Protein AF-Q5BWQ8-F1 (afdb_monomer_lite)

pLDDT: mean 85.28, std 13.83, range [34.53, 97.25]

InterPro domains:
  IPR000718 Peptidase M13 [PS51885] (1-112)
  IPR024079 Metallopeptidase, catalytic domain superfamily [G3DSA:3.40.390.10] (3-107)

Foldseek 3Di:
DDPPPDPDPPDDPVRVVVVVVVLVVLLVVVLVCCCVVVVDDPVRSVVCVVVSSVVSVVVVVLVVVLVVVLVVVVCCCVPDVCVVVQDDDPPDPDGPSRVSVVVVVVPDDPPD

Secondary structure (DSSP, 8-state):
-PPTT-----S-HHHHHHHHHHHHHHHHHHHHHHHHHHT--HHHHHHTHHHHHHHHHHHHHHHHHHHHHHHHHHHHHHHSGGGGG-PPPTT----HHHHHHHHHHHHS----

Structure (mmCIF, N/CA/C/O backbone):
data_AF-Q5BWQ8-F1
#
_entry.id   AF-Q5BWQ8-F1
#
loop_
_atom_site.group_PDB
_atom_site.id
_atom_site.type_symbol
_atom_site.label_atom_id
_atom_site.label_alt_id
_atom_site.label_comp_id
_atom_site.label_asym_id
_atom_site.label_entity_id
_atom_site.label_seq_id
_atom_site.pdbx_PDB_ins_code
_atom_site.Cartn_x
_atom_site.Cartn_y
_atom_site.Cartn_z
_atom_site.occupancy
_atom_site.B_iso_or_equiv
_atom_site.auth_seq_id
_atom_site.auth_comp_id
_atom_site.auth_asym_id
_atom_site.auth_atom_id
_atom_site.pdbx_PDB_model_num
ATOM 1 N N . MET A 1 1 ? 4.425 -31.034 12.828 1.00 44.38 1 MET A N 1
ATOM 2 C CA . MET A 1 1 ? 3.426 -30.560 11.846 1.00 44.38 1 MET A CA 1
ATOM 3 C C . MET A 1 1 ? 2.328 -29.835 12.602 1.00 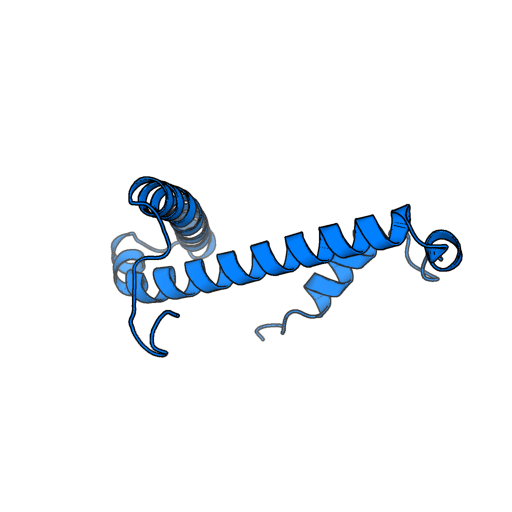44.38 1 MET A C 1
ATOM 5 O O . MET A 1 1 ? 1.772 -30.419 13.524 1.00 44.38 1 MET A O 1
ATOM 9 N N . LEU A 1 2 ? 2.082 -28.560 12.291 1.00 48.38 2 LEU A N 1
ATOM 10 C CA . LEU A 1 2 ? 0.896 -27.850 12.782 1.00 48.38 2 LEU A CA 1
ATOM 11 C C . LEU A 1 2 ? -0.337 -28.465 12.102 1.00 48.38 2 LEU A C 1
ATOM 13 O O . LEU A 1 2 ? -0.266 -28.786 10.918 1.00 48.38 2 LEU A O 1
ATOM 17 N N . LYS A 1 3 ? -1.428 -28.673 12.847 1.00 56.25 3 LYS A N 1
ATOM 18 C CA . LYS A 1 3 ? -2.706 -29.097 12.261 1.00 56.25 3 LYS A CA 1
ATOM 19 C C . LYS A 1 3 ? -3.278 -27.929 11.457 1.00 56.25 3 LYS A C 1
ATOM 21 O O . LYS A 1 3 ? -3.302 -26.802 11.951 1.00 56.25 3 LYS A O 1
ATOM 26 N N . GLU A 1 4 ? -3.706 -28.192 10.228 1.00 54.44 4 GLU A N 1
ATOM 27 C CA . GLU A 1 4 ? -4.380 -27.201 9.389 1.00 54.44 4 GLU A CA 1
ATOM 28 C C . GLU A 1 4 ? -5.619 -26.651 10.121 1.00 54.44 4 GLU A C 1
ATOM 30 O O . GLU A 1 4 ? -6.427 -27.419 10.641 1.00 54.44 4 GLU A O 1
ATOM 35 N N . GLY A 1 5 ? -5.743 -25.320 10.200 1.00 65.44 5 GLY A N 1
ATOM 36 C CA . GLY A 1 5 ? -6.929 -24.636 10.736 1.00 65.44 5 GLY A CA 1
ATOM 37 C C . GLY A 1 5 ? -6.819 -24.036 12.146 1.00 65.44 5 GLY A C 1
ATOM 38 O O . GLY A 1 5 ? -7.721 -23.303 12.545 1.00 65.44 5 GLY A O 1
ATOM 39 N N . GLU A 1 6 ? -5.737 -24.262 12.900 1.00 69.31 6 GLU A N 1
ATOM 40 C CA . GLU A 1 6 ? -5.539 -23.561 14.180 1.00 69.31 6 GLU A CA 1
ATOM 41 C C . GLU A 1 6 ? -5.021 -22.130 13.964 1.00 69.31 6 GLU A C 1
ATOM 43 O O . GLU A 1 6 ? -3.903 -21.918 13.487 1.00 69.31 6 GLU A O 1
ATOM 48 N N . VAL A 1 7 ? -5.810 -21.131 14.378 1.00 70.44 7 VAL A N 1
ATOM 49 C CA . VAL A 1 7 ? -5.371 -19.729 14.434 1.00 70.44 7 VAL A CA 1
ATOM 50 C C . VAL A 1 7 ? -4.396 -19.570 15.600 1.00 70.44 7 VAL A C 1
ATOM 52 O O . VAL A 1 7 ? -4.782 -19.242 16.722 1.00 70.44 7 VAL A O 1
ATOM 55 N N . LYS A 1 8 ? -3.110 -19.819 15.346 1.00 76.50 8 LYS A N 1
ATOM 56 C CA . LYS A 1 8 ? -2.038 -19.434 16.267 1.00 76.50 8 LYS A CA 1
ATOM 57 C C . LYS A 1 8 ? -1.557 -18.019 15.957 1.00 76.50 8 LYS A C 1
ATOM 59 O O . LYS A 1 8 ? -1.385 -17.686 14.783 1.00 76.50 8 LYS A O 1
ATOM 64 N N . PRO A 1 9 ? -1.298 -17.187 16.981 1.00 75.44 9 PRO A N 1
ATOM 65 C CA . PRO A 1 9 ? -0.651 -15.904 16.769 1.00 75.44 9 PRO A CA 1
ATOM 66 C C . PRO A 1 9 ? 0.746 -16.147 16.189 1.00 75.44 9 PRO A C 1
ATOM 68 O O . PRO A 1 9 ? 1.637 -16.653 16.865 1.00 75.44 9 PRO A O 1
ATOM 71 N N . LEU A 1 10 ? 0.915 -15.810 14.909 1.00 85.69 10 LEU A N 1
ATOM 72 C CA . LEU A 1 10 ? 2.199 -15.883 14.206 1.00 85.69 10 LEU A CA 1
ATOM 73 C C . LEU A 1 10 ? 3.125 -14.719 14.582 1.00 85.69 10 LEU A C 1
ATOM 75 O O . LEU A 1 10 ? 4.322 -14.763 14.313 1.00 85.69 10 LEU A O 1
ATOM 79 N N . TRP A 1 11 ? 2.568 -13.657 15.165 1.00 88.50 11 TRP A N 1
ATOM 80 C CA . TRP A 1 11 ? 3.280 -12.427 15.488 1.00 88.50 11 TRP A CA 1
ATOM 81 C C . TRP A 1 11 ? 3.498 -12.294 16.988 1.00 88.50 11 TRP A C 1
ATOM 83 O O . TRP A 1 11 ? 2.629 -12.627 17.794 1.00 88.50 11 TRP A O 1
ATOM 93 N N . THR A 1 12 ? 4.652 -11.738 17.351 1.00 92.94 12 THR A N 1
ATOM 94 C CA . THR A 1 12 ? 4.932 -11.359 18.737 1.00 92.94 12 THR A CA 1
ATOM 95 C C . THR A 1 12 ? 4.054 -10.177 19.160 1.00 92.94 12 THR A C 1
ATOM 97 O O . THR A 1 12 ? 3.599 -9.390 18.323 1.00 92.94 12 THR A O 1
ATOM 100 N N . SER A 1 13 ? 3.856 -10.003 20.469 1.00 93.06 13 SER A N 1
ATOM 101 C CA . SER A 1 13 ? 3.137 -8.845 21.020 1.00 93.06 13 SER A CA 1
ATOM 102 C C . SER A 1 13 ? 3.749 -7.515 20.579 1.00 93.06 13 SER A C 1
ATOM 104 O O . SER A 1 13 ? 3.019 -6.564 20.305 1.00 93.06 13 SER A O 1
ATOM 106 N N . GLU A 1 14 ? 5.078 -7.459 20.456 1.00 94.94 14 GLU A N 1
ATOM 107 C CA . GLU A 1 14 ? 5.783 -6.268 19.985 1.00 94.94 14 GLU A CA 1
ATOM 108 C C . GLU A 1 14 ? 5.496 -5.997 18.506 1.00 94.94 14 GLU A C 1
ATOM 110 O O . GLU A 1 14 ? 5.146 -4.877 18.145 1.00 94.94 14 GLU A O 1
ATOM 115 N N . THR A 1 15 ? 5.530 -7.024 17.651 1.00 94.69 15 THR A N 1
ATOM 116 C CA . THR A 1 15 ? 5.165 -6.891 16.230 1.00 94.69 15 THR A CA 1
ATOM 117 C C . THR A 1 15 ? 3.729 -6.387 16.068 1.00 94.69 15 THR A C 1
ATOM 119 O O . THR A 1 15 ? 3.473 -5.484 15.273 1.00 94.69 15 THR A O 1
ATOM 122 N N . ILE A 1 16 ? 2.787 -6.914 16.858 1.00 93.75 16 ILE A N 1
ATOM 123 C CA . ILE A 1 16 ? 1.390 -6.457 16.854 1.00 93.75 16 ILE A CA 1
ATOM 124 C C . ILE A 1 16 ? 1.294 -4.991 17.291 1.00 93.75 16 ILE A C 1
ATOM 126 O O . ILE A 1 16 ? 0.541 -4.219 16.693 1.00 93.75 16 ILE A O 1
ATOM 130 N N . ARG A 1 17 ? 2.041 -4.592 18.327 1.00 96.31 17 ARG A N 1
ATOM 131 C CA . ARG A 1 17 ? 2.070 -3.209 18.816 1.00 96.31 17 ARG A CA 1
ATOM 132 C C . ARG A 1 17 ? 2.589 -2.256 17.741 1.00 96.31 17 ARG A C 1
ATOM 134 O O . ARG A 1 17 ? 1.935 -1.255 17.463 1.00 96.31 17 ARG A O 1
ATOM 141 N N . GLN A 1 18 ? 3.706 -2.595 17.105 1.00 96.62 18 GLN A N 1
ATOM 142 C CA . GLN A 1 18 ? 4.298 -1.802 16.025 1.00 96.62 18 GLN A CA 1
ATOM 143 C C . GLN A 1 18 ? 3.346 -1.680 14.833 1.00 96.62 18 GLN A C 1
ATOM 145 O O . GLN A 1 18 ? 3.103 -0.576 14.351 1.00 96.62 18 GLN A O 1
ATOM 150 N N . TYR A 1 19 ? 2.721 -2.786 14.417 1.00 93.88 19 TYR A N 1
ATOM 151 C CA . TYR A 1 19 ? 1.723 -2.766 13.349 1.00 93.88 19 TYR A CA 1
ATOM 152 C C . TYR A 1 19 ? 0.559 -1.815 13.660 1.00 93.88 19 TYR A C 1
ATOM 154 O O . TYR A 1 19 ? 0.141 -1.051 12.793 1.00 93.88 19 TYR A O 1
ATOM 162 N N . LYS A 1 20 ? 0.054 -1.812 14.903 1.00 95.50 20 LYS A N 1
ATOM 163 C CA . LYS A 1 20 ? -1.013 -0.889 15.323 1.00 95.50 20 LYS A CA 1
ATOM 164 C C . LYS A 1 20 ? -0.582 0.575 15.233 1.00 95.50 20 LYS A C 1
ATOM 166 O O . LYS A 1 20 ? -1.358 1.375 14.729 1.00 95.50 20 LYS A O 1
ATOM 171 N N . VAL A 1 21 ? 0.636 0.905 15.667 1.00 97.00 21 VAL A N 1
ATOM 172 C CA . VAL A 1 21 ? 1.175 2.276 15.594 1.00 97.00 21 VAL A CA 1
ATOM 173 C C . VAL A 1 21 ? 1.266 2.754 14.143 1.00 97.00 21 VAL A C 1
ATOM 175 O O . VAL A 1 21 ? 0.776 3.831 13.819 1.00 97.00 21 VAL A O 1
ATOM 178 N N . GLN A 1 22 ? 1.831 1.937 13.251 1.00 95.75 22 GLN A N 1
ATOM 179 C CA . GLN A 1 22 ? 1.982 2.316 11.840 1.00 95.75 22 GLN A CA 1
ATOM 180 C C . GLN A 1 22 ? 0.632 2.426 11.126 1.00 95.75 22 GLN A C 1
ATOM 182 O O . GLN A 1 22 ? 0.392 3.358 10.362 1.00 95.75 22 GLN A O 1
ATOM 187 N N . LYS A 1 23 ? -0.289 1.503 11.418 1.00 96.25 23 LYS A N 1
ATOM 188 C CA . LYS A 1 23 ? -1.652 1.552 10.887 1.00 96.25 23 LYS A CA 1
ATOM 189 C C . LYS A 1 23 ? -2.395 2.816 11.324 1.00 96.25 23 LYS A C 1
ATOM 191 O O . LYS A 1 23 ? -3.149 3.372 10.528 1.00 96.25 23 LYS A O 1
ATOM 196 N N . GLU A 1 24 ? -2.198 3.251 12.565 1.00 96.06 24 GLU A N 1
ATOM 197 C CA . GLU A 1 24 ? -2.841 4.453 13.093 1.00 96.06 24 GLU A CA 1
ATOM 198 C C . GLU A 1 24 ? -2.360 5.714 12.374 1.00 96.06 24 GLU A C 1
ATOM 200 O O . GLU A 1 24 ? -3.184 6.532 11.981 1.00 96.06 24 GLU A O 1
ATOM 205 N N . CYS A 1 25 ? -1.063 5.813 12.073 1.00 96.00 25 CYS A N 1
ATOM 206 C CA . CYS A 1 25 ? -0.518 6.918 11.281 1.00 96.00 25 CYS A CA 1
ATOM 207 C C . CYS A 1 25 ? -1.214 7.052 9.911 1.00 96.00 25 CYS A C 1
ATOM 209 O O . CYS A 1 25 ? -1.623 8.145 9.518 1.00 96.00 25 CYS A O 1
ATOM 211 N N . VAL A 1 26 ? -1.434 5.932 9.210 1.00 96.31 26 VAL A N 1
ATOM 212 C CA . VAL A 1 26 ? -2.166 5.930 7.930 1.00 96.31 26 VAL A CA 1
ATOM 213 C C . VAL A 1 26 ? -3.626 6.355 8.126 1.00 96.31 26 VAL A C 1
ATOM 215 O O . VAL A 1 26 ? -4.161 7.123 7.325 1.00 96.31 26 VAL A O 1
ATOM 218 N N . ARG A 1 27 ? -4.283 5.890 9.198 1.00 95.56 27 ARG A N 1
ATOM 219 C CA . ARG A 1 27 ? -5.661 6.288 9.529 1.00 95.56 27 ARG A CA 1
ATOM 220 C C . ARG A 1 27 ? -5.767 7.794 9.750 1.00 95.56 27 ARG A C 1
ATOM 222 O O . ARG A 1 27 ? -6.641 8.422 9.158 1.00 95.56 27 ARG A O 1
ATOM 229 N N . GLU A 1 28 ? -4.873 8.366 10.551 1.00 94.50 28 GLU A N 1
ATOM 230 C CA . GLU A 1 28 ? -4.836 9.801 10.847 1.00 94.50 28 GLU A CA 1
ATOM 231 C C . GLU A 1 28 ? -4.588 10.638 9.590 1.00 94.50 28 GLU A C 1
ATOM 233 O O . GLU A 1 28 ? -5.247 11.659 9.389 1.00 94.50 28 GLU A O 1
ATOM 238 N N . GLN A 1 29 ? -3.694 10.190 8.703 1.00 94.44 29 GLN A N 1
ATOM 239 C CA . GLN A 1 29 ? -3.443 10.870 7.433 1.00 94.44 29 GLN A CA 1
ATOM 240 C C . GLN A 1 29 ? -4.714 10.945 6.572 1.00 94.44 29 GLN A C 1
ATOM 242 O O . GLN A 1 29 ? -5.070 12.025 6.097 1.00 94.44 29 GLN A O 1
ATOM 247 N N . ILE A 1 30 ? -5.424 9.824 6.404 1.00 93.19 30 ILE A N 1
ATOM 248 C CA 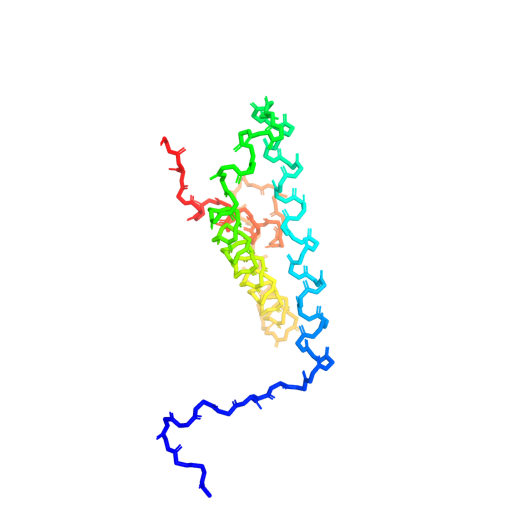. ILE A 1 30 ? -6.669 9.772 5.621 1.00 93.19 30 ILE A CA 1
ATOM 249 C C . ILE A 1 30 ? -7.766 10.590 6.312 1.00 93.19 30 ILE A C 1
ATOM 251 O O . ILE A 1 30 ? -8.505 11.309 5.638 1.00 93.19 30 ILE A O 1
ATOM 255 N N . TYR A 1 31 ? -7.862 10.518 7.644 1.00 92.88 31 TYR A N 1
ATOM 256 C CA . TYR A 1 31 ? -8.845 11.263 8.433 1.00 92.88 31 TYR A CA 1
ATOM 257 C C . TYR A 1 31 ? -8.675 12.766 8.215 1.00 92.88 31 TYR A C 1
ATOM 259 O O . TYR A 1 31 ? -9.620 13.452 7.828 1.00 92.88 31 TYR A O 1
ATOM 267 N N . ASN A 1 32 ? -7.453 13.270 8.399 1.00 92.94 32 ASN A N 1
ATOM 268 C CA . ASN A 1 32 ? -7.143 14.690 8.274 1.00 92.94 32 ASN A CA 1
ATOM 269 C C . ASN A 1 32 ? -7.322 15.185 6.837 1.00 92.94 32 ASN A C 1
ATOM 271 O O . ASN A 1 32 ? -7.902 16.250 6.629 1.00 92.94 32 ASN A O 1
ATOM 275 N N . ALA A 1 33 ? -6.885 14.399 5.847 1.00 92.12 33 ALA A N 1
ATOM 276 C CA . ALA A 1 33 ? -7.074 14.732 4.440 1.00 92.12 33 ALA A CA 1
ATOM 277 C C . ALA A 1 33 ? -8.563 14.800 4.068 1.00 92.12 33 ALA A C 1
ATOM 279 O O . ALA A 1 33 ? -8.985 15.761 3.433 1.00 92.12 33 ALA A O 1
ATOM 280 N N . SER A 1 34 ? -9.370 13.833 4.515 1.00 91.12 34 SER A N 1
ATOM 281 C CA . SER A 1 34 ? -10.814 13.799 4.245 1.00 91.12 34 SER A CA 1
ATOM 282 C C . SER A 1 34 ? -11.537 14.956 4.927 1.00 91.12 34 SER A C 1
ATOM 284 O O . SER A 1 34 ? -12.328 15.654 4.293 1.00 91.12 34 SER A O 1
ATOM 286 N N . LYS A 1 35 ? -11.213 15.212 6.200 1.00 92.38 35 LYS A N 1
ATOM 287 C CA . LYS A 1 35 ? -11.761 16.336 6.963 1.00 92.38 35 LYS A CA 1
ATOM 288 C C . LYS A 1 35 ? -11.479 17.665 6.266 1.00 92.38 35 LYS A C 1
ATOM 290 O O . LYS A 1 35 ? -12.389 18.472 6.118 1.00 92.38 35 LYS A O 1
ATOM 295 N N . PHE A 1 36 ? -10.240 17.874 5.821 1.00 93.50 36 PHE A N 1
ATOM 296 C CA . PHE A 1 36 ? -9.831 19.092 5.127 1.00 93.50 36 PHE A CA 1
ATOM 297 C C . PHE A 1 36 ? -10.475 19.218 3.741 1.00 93.50 36 PHE A C 1
ATOM 299 O O . PHE A 1 36 ? -11.056 20.253 3.431 1.00 93.50 36 PHE A O 1
ATOM 306 N N . TYR A 1 37 ? -10.408 18.166 2.921 1.00 92.19 37 TYR A N 1
ATOM 307 C CA . TYR A 1 37 ? -10.868 18.196 1.533 1.00 92.19 37 TYR A CA 1
ATOM 308 C C . TYR A 1 37 ? -12.388 18.367 1.416 1.00 92.19 37 TYR A C 1
ATOM 310 O O . TYR A 1 37 ? -12.859 19.124 0.572 1.00 92.19 37 TYR A O 1
ATOM 318 N N . PHE A 1 38 ? -13.155 17.702 2.284 1.00 91.44 38 PHE A N 1
ATOM 319 C CA . PHE A 1 38 ? -14.618 17.766 2.272 1.00 91.44 38 PHE A CA 1
ATOM 320 C C . PHE A 1 38 ? -15.208 18.744 3.298 1.00 91.44 38 PHE A C 1
ATOM 322 O O . PHE A 1 38 ? -16.427 18.897 3.363 1.00 91.44 38 PHE A O 1
ATOM 329 N N . ASN A 1 39 ? -14.367 19.408 4.098 1.00 93.44 39 ASN A N 1
ATOM 330 C CA . ASN A 1 39 ? -14.776 20.299 5.187 1.00 93.44 39 ASN A CA 1
ATOM 331 C C . ASN A 1 39 ? -15.760 19.638 6.177 1.00 93.44 39 ASN A C 1
ATOM 333 O O . ASN A 1 39 ? -16.773 20.219 6.574 1.00 93.44 39 ASN A O 1
ATOM 337 N N . PHE A 1 40 ? -15.488 18.387 6.555 1.00 92.81 40 PHE A N 1
ATOM 338 C CA . PHE A 1 40 ? -16.339 17.642 7.481 1.00 92.81 40 PHE A CA 1
ATOM 339 C C . PHE A 1 40 ? -16.132 18.081 8.936 1.00 92.81 40 PHE A C 1
ATOM 341 O O . PHE A 1 40 ? -15.025 18.396 9.373 1.00 92.81 40 PHE A O 1
ATOM 348 N N . SER A 1 41 ? -17.213 18.074 9.721 1.00 91.69 41 SER A N 1
ATOM 349 C CA . SER A 1 41 ? -17.133 18.277 11.170 1.00 91.69 41 SER A CA 1
ATOM 350 C C . SER A 1 41 ? -16.597 17.023 11.868 1.00 91.69 41 SER A C 1
ATOM 352 O O . SER A 1 41 ? -16.739 15.914 11.353 1.00 91.69 41 SER A O 1
ATOM 354 N N . ASP A 1 42 ? -16.042 17.167 13.076 1.00 88.19 42 ASP A N 1
ATOM 355 C CA . ASP A 1 42 ? -15.591 16.005 13.863 1.00 88.19 42 ASP A CA 1
ATOM 356 C C . ASP A 1 42 ? -16.739 15.041 14.192 1.00 88.19 42 ASP A C 1
ATOM 358 O O . ASP A 1 42 ? -16.560 13.824 14.186 1.00 88.19 42 ASP A O 1
ATOM 362 N N . SER A 1 43 ? -17.949 15.574 14.392 1.00 90.75 43 SER A N 1
ATOM 363 C CA . SER A 1 43 ? -19.147 14.754 14.574 1.00 90.75 43 SER A CA 1
ATOM 364 C C . SER A 1 43 ? -19.424 13.890 13.346 1.00 90.75 43 SER A C 1
ATOM 366 O O . SER A 1 43 ? -19.644 12.694 13.503 1.00 90.75 43 SER A O 1
ATOM 368 N N . LEU A 1 44 ? -19.398 14.462 12.138 1.00 90.00 44 LEU A N 1
ATOM 369 C CA . LEU A 1 44 ? -19.629 13.702 10.910 1.00 90.00 44 LEU A CA 1
ATOM 370 C C . LEU A 1 44 ? -18.520 12.670 10.687 1.00 90.00 44 LEU A C 1
ATOM 372 O O . LEU A 1 44 ? -18.814 11.504 10.436 1.00 90.00 44 LEU A O 1
ATOM 376 N N . MET A 1 45 ? -17.261 13.065 10.879 1.00 89.81 45 MET A N 1
ATOM 377 C CA . MET A 1 45 ? -16.123 12.153 10.763 1.00 89.81 45 MET A CA 1
ATOM 378 C C . MET A 1 45 ? -16.251 10.940 11.696 1.00 89.81 45 MET A C 1
ATOM 380 O O . MET A 1 45 ? -16.006 9.815 11.268 1.00 89.81 45 MET A O 1
ATOM 384 N N . SER A 1 46 ? -16.705 11.135 12.940 1.00 88.12 46 SER A N 1
ATOM 385 C CA . SER A 1 46 ? -16.898 10.030 13.893 1.00 88.12 46 SER A CA 1
ATOM 386 C C . SER A 1 46 ? -17.933 8.994 13.434 1.00 88.12 46 SER A C 1
ATOM 388 O O . SER A 1 46 ? -17.787 7.808 13.728 1.00 88.12 46 SER A O 1
ATOM 390 N N . THR A 1 47 ? -18.947 9.405 12.658 1.00 92.38 47 THR A N 1
ATOM 391 C CA . THR A 1 47 ? -19.951 8.472 12.110 1.00 92.38 47 THR A CA 1
ATOM 392 C C . THR A 1 47 ? -19.383 7.575 11.010 1.00 92.38 47 THR A C 1
ATOM 394 O O . THR A 1 47 ? -19.933 6.511 10.739 1.00 92.38 47 THR A O 1
ATOM 397 N N . MET A 1 48 ? -18.255 7.969 10.416 1.00 89.75 48 MET A N 1
ATOM 398 C CA . MET A 1 48 ? -17.586 7.258 9.328 1.00 89.75 48 MET A CA 1
ATOM 399 C C . MET A 1 48 ? -16.442 6.358 9.821 1.00 89.75 48 MET A C 1
ATOM 401 O O . MET A 1 48 ? -15.699 5.821 9.005 1.00 89.75 48 MET A O 1
ATOM 405 N N . GLU A 1 49 ? -16.270 6.163 11.133 1.00 89.12 49 GLU A N 1
ATOM 406 C CA . GLU A 1 49 ? -15.099 5.477 11.707 1.00 89.12 49 GLU A CA 1
ATOM 407 C C . GLU A 1 49 ? -14.885 4.053 11.155 1.00 89.12 49 GLU A C 1
ATOM 409 O O . GLU A 1 49 ? -13.754 3.627 10.911 1.00 89.12 49 GLU A O 1
ATOM 414 N N . ASP A 1 50 ? -15.954 3.294 10.908 1.00 92.81 50 ASP A N 1
ATOM 415 C CA . ASP A 1 50 ? -15.820 1.948 10.341 1.00 92.81 50 ASP A CA 1
ATOM 416 C C . ASP A 1 50 ? -15.429 1.959 8.862 1.00 92.81 50 ASP A C 1
ATOM 418 O O . ASP A 1 50 ? -14.667 1.091 8.419 1.00 92.81 50 ASP A O 1
ATOM 422 N N . ASP A 1 51 ? -15.881 2.960 8.109 1.00 92.00 51 ASP A N 1
ATOM 423 C CA . ASP A 1 51 ? -15.440 3.162 6.732 1.00 92.00 51 ASP A CA 1
ATOM 424 C C . ASP A 1 51 ? -14.000 3.666 6.697 1.00 92.00 51 ASP A C 1
ATOM 426 O O . ASP A 1 51 ? -13.203 3.141 5.923 1.00 92.00 51 ASP A O 1
ATOM 430 N N . MET A 1 52 ? -13.603 4.534 7.630 1.00 91.69 52 MET A N 1
ATOM 431 C CA . MET A 1 52 ? -12.207 4.921 7.828 1.00 91.69 52 MET A CA 1
ATOM 432 C C . MET A 1 52 ? -11.317 3.700 8.063 1.00 91.69 52 MET A C 1
ATOM 434 O O . MET A 1 52 ? -10.305 3.544 7.385 1.00 91.69 52 MET A O 1
ATOM 438 N N . LYS A 1 53 ? -11.717 2.750 8.921 1.00 92.88 53 LYS A N 1
ATOM 439 C CA . LYS A 1 53 ? -10.964 1.495 9.115 1.00 92.88 53 LYS A CA 1
ATOM 440 C C . LYS A 1 53 ? -10.854 0.658 7.839 1.00 92.88 53 LYS A C 1
ATOM 442 O O . LYS A 1 53 ? -9.839 -0.023 7.661 1.00 92.88 53 LYS A O 1
ATOM 447 N N . LYS A 1 54 ? -11.891 0.625 6.993 1.00 94.50 54 LYS A N 1
ATOM 448 C CA . LYS A 1 54 ? -11.856 -0.092 5.704 1.00 94.50 54 LYS A CA 1
ATOM 449 C C . LYS A 1 54 ? -10.914 0.607 4.729 1.00 94.50 54 LYS A C 1
ATOM 451 O O . LYS A 1 54 ? -10.051 -0.067 4.171 1.00 94.50 54 LYS A O 1
ATOM 456 N N . ILE A 1 55 ? -11.034 1.926 4.593 1.00 93.50 55 ILE A N 1
ATOM 457 C CA . ILE A 1 55 ? -10.201 2.749 3.713 1.00 93.50 55 ILE A CA 1
ATOM 458 C C . ILE A 1 55 ? -8.738 2.641 4.143 1.00 93.50 55 ILE A C 1
ATOM 460 O O . ILE A 1 55 ? -7.906 2.313 3.313 1.00 93.50 55 ILE A O 1
ATOM 464 N N . THR A 1 56 ? -8.414 2.745 5.437 1.00 95.81 56 THR A N 1
ATOM 465 C CA . THR A 1 56 ? -7.042 2.544 5.937 1.00 95.81 56 THR A CA 1
ATOM 466 C C . THR A 1 56 ? -6.457 1.200 5.510 1.00 95.81 56 THR A C 1
ATOM 468 O O . THR A 1 56 ? -5.306 1.140 5.087 1.00 95.81 56 THR A O 1
ATOM 471 N N . ARG A 1 57 ? -7.224 0.102 5.590 1.00 95.00 57 ARG A N 1
ATOM 472 C CA . ARG A 1 57 ? -6.740 -1.207 5.117 1.00 95.00 57 ARG A CA 1
ATOM 473 C C . ARG A 1 57 ? -6.533 -1.227 3.604 1.00 95.00 57 ARG A C 1
ATOM 475 O O . ARG A 1 57 ? -5.531 -1.775 3.158 1.00 95.00 57 ARG A O 1
ATOM 482 N N . ALA A 1 58 ? -7.457 -0.648 2.839 1.00 93.94 58 ALA A N 1
ATOM 483 C CA . ALA A 1 58 ? -7.335 -0.557 1.388 1.00 93.94 58 ALA A CA 1
ATOM 484 C C . ALA A 1 58 ? -6.093 0.252 0.988 1.00 93.94 58 ALA A C 1
ATOM 486 O O . ALA A 1 58 ? -5.280 -0.245 0.218 1.00 93.94 58 ALA A O 1
ATOM 487 N N . THR A 1 59 ? -5.877 1.415 1.605 1.00 94.56 59 THR A N 1
ATOM 488 C CA . THR A 1 59 ? -4.700 2.263 1.389 1.00 94.56 59 THR A CA 1
ATOM 489 C C . THR A 1 59 ? -3.401 1.555 1.764 1.00 94.56 59 THR A C 1
ATOM 491 O O . THR A 1 59 ? -2.434 1.645 1.018 1.00 94.56 59 THR A O 1
ATOM 494 N N . ILE A 1 60 ? -3.358 0.809 2.878 1.00 95.88 60 ILE A N 1
ATOM 495 C CA . ILE A 1 60 ? -2.173 0.006 3.232 1.00 95.88 60 ILE A CA 1
ATOM 496 C C . ILE A 1 60 ? -1.894 -1.038 2.150 1.00 95.88 60 ILE A C 1
ATOM 498 O O . ILE A 1 60 ? -0.751 -1.165 1.716 1.00 95.88 60 ILE A O 1
ATOM 502 N N . ASN A 1 61 ? -2.913 -1.777 1.707 1.00 94.19 61 ASN A N 1
ATOM 503 C CA . ASN A 1 61 ? -2.742 -2.804 0.679 1.00 94.19 61 ASN A CA 1
ATOM 504 C C . ASN A 1 61 ? -2.269 -2.200 -0.647 1.00 94.19 61 ASN A C 1
ATOM 506 O O . ASN A 1 61 ? -1.374 -2.747 -1.284 1.00 94.19 61 ASN A O 1
ATOM 510 N N . GLU A 1 62 ? -2.849 -1.070 -1.036 1.00 93.19 62 GLU A N 1
ATOM 511 C CA . GLU A 1 62 ? -2.521 -0.358 -2.263 1.00 93.19 62 GLU A CA 1
ATOM 512 C C . GLU A 1 62 ? -1.096 0.208 -2.231 1.00 93.19 62 GLU A C 1
ATOM 514 O O . GLU A 1 62 ? -0.300 -0.092 -3.121 1.00 93.19 62 GLU A O 1
ATOM 519 N N . ALA A 1 63 ? -0.734 0.939 -1.172 1.00 93.38 63 ALA A N 1
ATOM 520 C CA . ALA A 1 63 ? 0.609 1.485 -0.997 1.00 93.38 63 ALA A CA 1
ATOM 521 C C . ALA A 1 63 ? 1.671 0.377 -0.937 1.00 93.38 63 ALA A C 1
ATOM 523 O O . ALA A 1 63 ? 2.707 0.478 -1.594 1.00 93.38 63 ALA A O 1
ATOM 524 N N . SER A 1 64 ? 1.397 -0.706 -0.200 1.00 94.94 64 SER A N 1
ATOM 525 C CA . SER A 1 64 ? 2.316 -1.849 -0.107 1.00 94.94 64 SER A CA 1
ATOM 526 C C . SER A 1 64 ? 2.465 -2.553 -1.456 1.00 94.94 64 SER A C 1
ATOM 528 O O . SER A 1 64 ? 3.574 -2.893 -1.855 1.00 94.94 64 SER A O 1
ATOM 530 N N . GLY A 1 65 ? 1.360 -2.762 -2.177 1.00 95.50 65 GLY A N 1
ATOM 531 C CA . GLY A 1 65 ? 1.375 -3.385 -3.499 1.00 95.50 65 GLY A CA 1
ATOM 532 C C . GLY A 1 65 ? 2.157 -2.559 -4.518 1.00 95.50 65 GLY A C 1
ATOM 533 O O . GLY A 1 65 ? 2.966 -3.113 -5.262 1.00 95.50 65 GLY A O 1
ATOM 534 N N . LEU A 1 66 ? 1.969 -1.236 -4.511 1.00 95.44 66 LEU A N 1
ATOM 535 C CA . LEU A 1 66 ? 2.714 -0.320 -5.370 1.00 95.44 66 LEU A CA 1
ATOM 536 C C . LEU A 1 66 ? 4.213 -0.330 -5.051 1.00 95.44 66 LEU A C 1
ATOM 538 O O . LEU A 1 66 ? 5.024 -0.370 -5.975 1.00 95.44 66 LEU A O 1
ATOM 542 N N . ASP A 1 67 ? 4.588 -0.315 -3.769 1.00 96.25 67 ASP A N 1
ATOM 543 C CA . ASP A 1 67 ? 5.996 -0.331 -3.366 1.00 96.25 67 ASP A CA 1
ATOM 544 C C . ASP A 1 67 ? 6.686 -1.652 -3.731 1.00 96.25 67 ASP A C 1
ATOM 546 O O . ASP A 1 67 ? 7.767 -1.638 -4.316 1.00 96.25 67 ASP A O 1
ATOM 550 N N . ILE A 1 68 ? 6.023 -2.793 -3.508 1.00 97.25 68 ILE A N 1
ATOM 551 C CA . ILE A 1 68 ? 6.526 -4.108 -3.936 1.00 97.25 68 ILE A CA 1
ATOM 552 C C . ILE A 1 68 ? 6.714 -4.147 -5.458 1.00 97.25 68 ILE A C 1
ATOM 554 O O . ILE A 1 68 ? 7.759 -4.583 -5.942 1.00 97.25 68 ILE A O 1
ATOM 558 N N . ALA A 1 69 ? 5.726 -3.676 -6.226 1.00 96.00 69 ALA A N 1
ATOM 559 C CA . ALA A 1 69 ? 5.808 -3.642 -7.685 1.00 96.00 69 ALA A CA 1
ATOM 560 C C . ALA A 1 69 ? 6.931 -2.715 -8.178 1.00 96.00 69 ALA A C 1
ATOM 562 O O . ALA A 1 69 ? 7.639 -3.052 -9.128 1.00 96.00 69 ALA A O 1
ATOM 563 N N . ARG A 1 70 ? 7.130 -1.573 -7.511 1.00 95.31 70 ARG A N 1
ATOM 564 C CA . ARG A 1 70 ? 8.223 -0.636 -7.789 1.00 95.31 70 ARG A CA 1
ATOM 565 C C . ARG A 1 70 ? 9.577 -1.291 -7.542 1.00 95.31 70 ARG A C 1
ATOM 567 O O . ARG A 1 70 ? 10.433 -1.225 -8.418 1.00 95.31 70 ARG A O 1
ATOM 574 N N . SER A 1 71 ? 9.764 -1.935 -6.390 1.00 94.69 71 SER A N 1
ATOM 575 C CA . SER A 1 71 ? 10.999 -2.659 -6.071 1.00 94.69 71 SER A CA 1
ATOM 576 C C . SER A 1 71 ? 11.290 -3.755 -7.095 1.00 94.69 71 SER A C 1
ATOM 578 O O . SER A 1 71 ? 12.396 -3.812 -7.622 1.00 94.69 71 SER A O 1
ATOM 580 N N . ALA A 1 72 ? 10.287 -4.555 -7.468 1.00 92.50 72 ALA A N 1
ATOM 581 C CA . ALA A 1 72 ? 10.447 -5.587 -8.493 1.00 92.50 72 ALA A CA 1
ATOM 582 C C . ALA A 1 72 ? 10.821 -5.003 -9.870 1.00 92.50 72 ALA A C 1
ATOM 584 O O . ALA A 1 72 ? 11.630 -5.581 -10.598 1.00 92.50 72 ALA A O 1
ATOM 585 N N . TYR A 1 73 ? 10.255 -3.849 -10.233 1.00 90.31 73 TYR A N 1
ATOM 586 C CA . TYR A 1 73 ? 10.601 -3.143 -11.465 1.00 90.31 73 TYR A CA 1
ATOM 587 C C . TYR A 1 73 ? 12.039 -2.608 -11.447 1.00 90.31 73 TYR A C 1
ATOM 589 O O . TYR A 1 73 ? 12.756 -2.742 -12.438 1.00 90.31 73 TYR A O 1
ATOM 597 N N . GLU A 1 74 ? 12.485 -2.042 -10.324 1.00 88.75 74 GLU A N 1
ATOM 598 C CA . GLU A 1 74 ? 13.869 -1.585 -10.158 1.00 88.75 74 GLU A CA 1
ATOM 599 C C . GLU A 1 74 ? 14.864 -2.746 -10.231 1.00 88.75 74 GLU A C 1
ATOM 601 O O . GLU A 1 74 ? 15.860 -2.649 -10.949 1.00 88.75 74 GLU A O 1
ATOM 606 N N . ASP A 1 75 ? 14.564 -3.869 -9.579 1.00 88.81 75 ASP A N 1
ATOM 607 C CA . ASP A 1 75 ? 15.384 -5.078 -9.658 1.00 88.81 75 ASP A CA 1
ATOM 608 C C . ASP A 1 75 ? 15.466 -5.616 -11.090 1.00 88.81 75 ASP A C 1
ATOM 610 O O . ASP A 1 75 ? 16.535 -6.039 -11.536 1.00 88.81 75 ASP A O 1
ATOM 614 N N . TRP A 1 76 ? 14.360 -5.573 -11.837 1.00 86.19 76 TRP A N 1
ATOM 615 C CA . TRP A 1 76 ? 14.334 -5.987 -13.238 1.00 86.19 76 TRP A CA 1
ATOM 616 C C . TRP A 1 76 ? 15.177 -5.071 -14.135 1.00 86.19 76 TRP A C 1
ATOM 618 O O . TRP A 1 76 ? 15.908 -5.563 -14.995 1.00 86.19 76 TRP A O 1
ATOM 628 N N . ILE A 1 77 ? 15.127 -3.753 -13.921 1.00 82.56 77 ILE A N 1
ATOM 629 C CA . ILE A 1 77 ? 15.975 -2.802 -14.655 1.00 82.56 77 ILE A CA 1
ATOM 630 C C . ILE A 1 77 ? 17.456 -3.065 -14.378 1.00 82.56 77 ILE A C 1
ATOM 632 O O . ILE A 1 77 ? 18.254 -3.070 -15.312 1.00 82.56 77 ILE A O 1
ATOM 636 N N . ASN A 1 78 ? 17.812 -3.289 -13.112 1.00 82.31 78 ASN A N 1
ATOM 637 C CA . ASN A 1 78 ? 19.206 -3.375 -12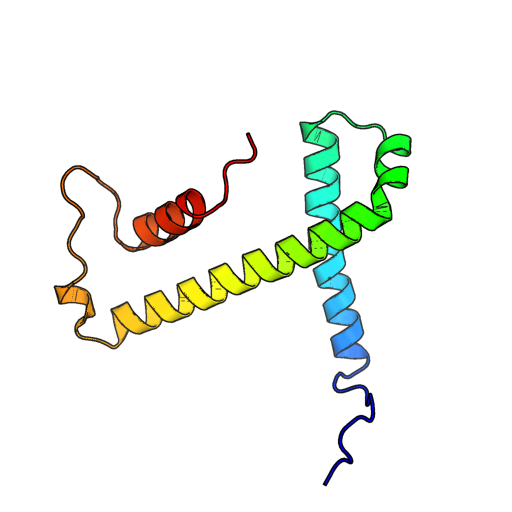.686 1.00 82.31 78 ASN A CA 1
ATOM 638 C C . ASN A 1 78 ? 19.865 -4.725 -13.019 1.00 82.31 78 ASN A C 1
ATOM 640 O O . ASN A 1 78 ? 21.073 -4.769 -13.236 1.00 82.31 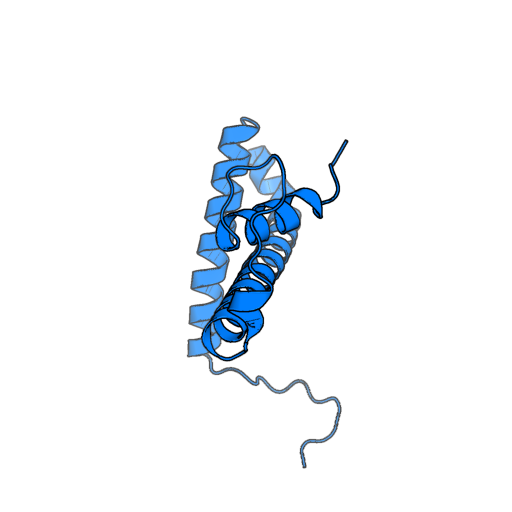78 ASN A O 1
ATOM 644 N N . ASN A 1 79 ? 19.099 -5.824 -13.048 1.00 80.06 79 ASN A N 1
ATOM 645 C CA . ASN A 1 79 ? 19.652 -7.185 -13.137 1.00 80.06 79 ASN A CA 1
ATOM 646 C C . ASN A 1 79 ? 19.373 -7.914 -14.462 1.00 80.06 79 ASN A C 1
ATOM 648 O O . ASN A 1 79 ? 19.906 -8.999 -14.692 1.00 80.06 79 ASN A O 1
ATOM 652 N N . SER A 1 80 ? 18.522 -7.373 -15.332 1.00 65.25 80 SER A N 1
ATOM 653 C CA . SER A 1 80 ? 18.212 -7.964 -16.639 1.00 65.25 80 SER A CA 1
ATOM 654 C C . SER A 1 80 ? 18.801 -7.119 -17.772 1.00 65.25 80 SER A C 1
ATOM 656 O O . SER A 1 80 ? 19.105 -5.947 -17.569 1.00 65.25 80 SER A O 1
ATOM 658 N N . PRO A 1 81 ? 18.850 -7.615 -19.025 1.00 58.25 81 PRO A N 1
ATOM 659 C CA . PRO A 1 81 ? 19.090 -6.763 -20.194 1.00 58.25 81 PRO A CA 1
ATOM 660 C C . PRO A 1 81 ? 17.932 -5.766 -20.444 1.00 58.25 81 PRO A C 1
ATOM 662 O O . PRO A 1 81 ? 17.758 -5.307 -21.570 1.00 58.25 81 PRO A O 1
ATOM 665 N N . GLY A 1 82 ? 17.111 -5.470 -19.426 1.00 55.00 82 GLY A N 1
ATOM 666 C CA . GLY A 1 82 ? 15.914 -4.634 -19.445 1.00 55.00 82 GLY A CA 1
ATOM 667 C C . GLY A 1 82 ? 16.186 -3.217 -19.931 1.00 55.00 82 GLY A C 1
ATOM 668 O O . GLY A 1 82 ? 15.327 -2.650 -20.601 1.00 55.00 82 GLY A O 1
ATOM 669 N N . GLU A 1 83 ? 17.407 -2.705 -19.739 1.00 55.50 83 GLU A N 1
ATOM 670 C CA . GLU A 1 83 ? 17.876 -1.444 -20.330 1.00 55.50 83 GLU A CA 1
ATOM 671 C C . GLU A 1 83 ? 17.612 -1.357 -21.842 1.00 55.50 83 GLU A C 1
ATOM 673 O O . GLU A 1 83 ? 17.202 -0.309 -22.336 1.00 55.50 83 GLU A O 1
ATOM 678 N N . LYS A 1 84 ? 17.718 -2.471 -22.587 1.00 57.44 84 LYS A N 1
ATOM 679 C CA . LYS A 1 84 ? 17.436 -2.489 -24.038 1.00 57.44 84 LYS A CA 1
ATOM 680 C C . LYS A 1 84 ? 15.953 -2.283 -24.386 1.00 57.44 84 LYS A C 1
ATOM 682 O O . LYS A 1 84 ? 15.617 -1.987 -25.536 1.00 57.44 84 LYS A O 1
ATOM 687 N N . TYR A 1 85 ? 15.066 -2.476 -23.411 1.00 59.62 85 TYR A N 1
ATOM 688 C CA . TYR A 1 85 ? 13.618 -2.290 -23.514 1.00 59.62 85 TYR A CA 1
ATOM 689 C C . TYR A 1 85 ? 13.131 -1.011 -22.825 1.00 59.62 85 TYR A C 1
ATOM 691 O O . TYR A 1 85 ? 11.974 -0.642 -23.019 1.00 59.62 85 TYR A O 1
ATOM 699 N N . LEU A 1 86 ? 14.002 -0.297 -22.101 1.00 66.31 86 LEU A N 1
ATOM 700 C CA . LEU A 1 86 ? 13.743 1.043 -21.568 1.00 66.31 86 LEU A CA 1
ATOM 701 C C . LEU A 1 86 ? 13.782 2.087 -22.690 1.00 66.31 86 LEU A C 1
ATOM 703 O O . LEU A 1 86 ? 14.569 3.033 -22.687 1.00 66.31 86 LEU A O 1
ATOM 707 N N . ARG A 1 87 ? 12.932 1.908 -23.700 1.00 65.00 87 ARG A N 1
ATOM 708 C CA . ARG A 1 87 ? 12.722 2.933 -24.715 1.00 65.00 87 ARG A CA 1
ATOM 709 C C . ARG A 1 87 ? 11.834 4.009 -24.117 1.00 65.00 87 ARG A C 1
ATOM 711 O O . ARG A 1 87 ? 10.795 3.709 -23.533 1.00 65.00 87 ARG A O 1
ATOM 718 N N . HIS A 1 88 ? 12.229 5.261 -24.311 1.00 72.06 88 HIS A N 1
ATOM 719 C CA . HIS A 1 88 ? 11.311 6.372 -24.123 1.00 72.06 88 HIS A CA 1
ATOM 720 C C . HIS A 1 88 ? 10.106 6.139 -25.034 1.00 72.06 88 HIS A C 1
ATOM 722 O O . HIS A 1 88 ? 10.269 5.852 -26.226 1.00 72.06 88 HIS A O 1
ATOM 728 N N . LEU A 1 89 ? 8.905 6.205 -24.463 1.00 77.62 89 LEU A N 1
ATOM 729 C CA . LEU A 1 89 ? 7.692 6.118 -25.260 1.00 77.62 89 LEU A CA 1
ATOM 730 C C . LEU A 1 89 ? 7.644 7.332 -26.204 1.00 77.62 89 LEU A C 1
ATOM 732 O O . LEU A 1 89 ? 7.954 8.451 -25.784 1.00 77.62 89 LEU A O 1
ATOM 736 N N . PRO A 1 90 ? 7.292 7.139 -27.484 1.00 81.38 90 PRO A N 1
ATOM 737 C CA . PRO A 1 90 ? 7.247 8.240 -28.434 1.00 81.38 90 PRO A CA 1
ATOM 738 C C . PRO A 1 90 ? 6.204 9.275 -27.996 1.00 81.38 90 PRO A C 1
ATOM 740 O O . PRO A 1 90 ? 5.097 8.923 -27.594 1.00 81.38 90 PRO A O 1
ATOM 743 N N . GLY A 1 91 ? 6.556 10.558 -28.090 1.00 82.31 91 GLY A N 1
ATOM 744 C CA . GLY A 1 91 ? 5.638 11.661 -27.790 1.00 82.31 91 GLY A CA 1
ATOM 745 C C . GLY A 1 91 ? 5.453 11.985 -26.303 1.00 82.31 91 GLY A C 1
ATOM 746 O O . GLY A 1 91 ? 4.633 12.842 -25.989 1.00 82.31 91 GLY A O 1
ATOM 747 N N . VAL A 1 92 ? 6.210 11.362 -25.391 1.00 82.56 9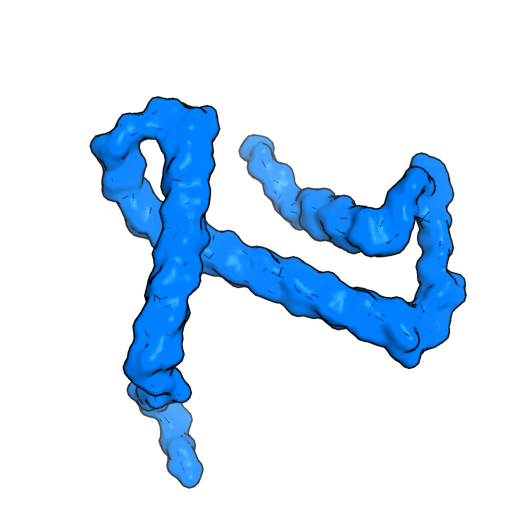2 VAL A N 1
ATOM 748 C CA . VAL A 1 92 ? 6.209 11.719 -23.962 1.00 82.56 92 VAL A CA 1
ATOM 749 C C . VAL A 1 92 ? 7.626 11.934 -23.433 1.00 82.56 92 VAL A C 1
ATOM 751 O O . VAL A 1 92 ? 8.570 11.265 -23.842 1.00 82.56 92 VAL A O 1
ATOM 754 N N . THR A 1 93 ? 7.777 12.876 -22.503 1.00 86.06 93 THR A N 1
ATOM 755 C CA . THR A 1 93 ? 9.068 13.246 -21.892 1.00 86.06 93 THR A CA 1
ATOM 756 C C . THR A 1 93 ? 9.363 12.487 -20.596 1.00 86.06 93 THR A C 1
ATOM 758 O O . THR A 1 93 ? 10.350 12.773 -19.920 1.00 86.06 93 THR A O 1
ATOM 761 N N . PHE A 1 94 ? 8.514 11.523 -20.233 1.00 87.25 94 PHE A N 1
ATOM 762 C CA . PHE A 1 94 ? 8.645 10.761 -18.997 1.00 87.25 94 PHE A CA 1
ATOM 763 C C . PHE A 1 94 ? 9.692 9.658 -19.118 1.00 87.25 94 PHE A C 1
ATOM 765 O O . PHE A 1 94 ? 9.684 8.866 -20.062 1.00 87.25 94 PHE A O 1
ATOM 772 N N . ASN A 1 95 ? 10.563 9.573 -18.115 1.00 86.06 95 ASN A N 1
ATOM 773 C CA . ASN A 1 95 ? 11.491 8.461 -17.986 1.00 86.06 95 ASN A CA 1
ATOM 774 C C . ASN A 1 95 ? 10.753 7.180 -17.532 1.00 86.06 95 ASN A C 1
ATOM 776 O O . ASN A 1 95 ? 9.624 7.246 -17.034 1.00 86.06 95 ASN A O 1
ATOM 780 N N . PRO A 1 96 ? 11.378 5.998 -17.640 1.00 84.88 96 PRO A N 1
ATOM 781 C CA . PRO A 1 96 ? 10.704 4.742 -17.323 1.00 84.88 96 PRO A CA 1
ATOM 782 C C . PRO A 1 96 ? 10.222 4.599 -15.871 1.00 84.88 96 PRO A C 1
ATOM 784 O O . PRO A 1 96 ? 9.255 3.880 -15.629 1.00 84.88 96 PRO A O 1
ATOM 787 N N . LYS A 1 97 ? 10.851 5.275 -14.899 1.00 86.75 97 LYS A N 1
ATOM 788 C CA . LYS A 1 97 ? 10.370 5.293 -13.505 1.00 86.75 97 LYS A CA 1
ATOM 789 C C . LYS A 1 97 ? 9.124 6.167 -13.353 1.00 86.75 97 LYS A C 1
ATOM 791 O O . LYS A 1 97 ? 8.208 5.811 -12.626 1.00 86.75 97 LYS A O 1
ATOM 796 N N . GLN A 1 98 ? 9.054 7.288 -14.065 1.00 89.62 98 GLN A N 1
ATOM 797 C CA . GLN A 1 98 ? 7.861 8.139 -14.100 1.00 89.62 98 GLN A CA 1
ATOM 798 C C . GLN A 1 98 ? 6.695 7.433 -14.806 1.00 89.62 98 GLN A C 1
ATOM 800 O O . GLN A 1 98 ? 5.566 7.478 -14.323 1.00 89.62 98 GLN A O 1
ATOM 805 N N . LEU A 1 99 ? 6.973 6.725 -15.906 1.00 89.44 99 LEU A N 1
ATOM 806 C CA . LEU A 1 99 ? 5.974 5.938 -16.635 1.00 89.44 99 LEU A CA 1
ATOM 807 C C . LEU A 1 99 ? 5.363 4.815 -15.789 1.00 89.44 99 LEU A C 1
ATOM 809 O O . LEU A 1 99 ? 4.169 4.552 -15.922 1.00 89.44 99 LEU A O 1
ATOM 813 N N . PHE A 1 100 ? 6.139 4.197 -14.892 1.00 91.00 100 PHE A N 1
ATOM 814 C CA . PHE A 1 100 ? 5.627 3.212 -13.934 1.00 91.00 100 PHE A CA 1
ATOM 815 C C . PHE A 1 100 ? 4.481 3.793 -13.090 1.00 91.00 100 PHE A C 1
ATOM 817 O O . PHE A 1 100 ? 3.377 3.247 -13.077 1.00 91.00 100 PHE A O 1
ATOM 824 N N . TYR A 1 101 ? 4.703 4.949 -12.456 1.00 93.06 101 TYR A N 1
ATOM 825 C CA . TYR A 1 101 ? 3.677 5.591 -11.630 1.00 93.06 101 TYR A CA 1
ATOM 826 C C . TYR A 1 101 ? 2.500 6.124 -12.448 1.00 93.06 101 TYR A C 1
ATOM 828 O O . TYR A 1 101 ? 1.363 6.013 -12.002 1.00 93.06 101 TYR A O 1
ATOM 836 N N . LEU A 1 102 ? 2.745 6.656 -13.649 1.00 90.31 102 LEU A N 1
ATOM 837 C CA . LEU A 1 102 ? 1.674 7.096 -14.551 1.00 90.31 102 LEU A CA 1
ATOM 838 C C . LEU A 1 102 ? 0.777 5.936 -14.993 1.00 90.31 102 LEU A C 1
ATOM 840 O O . LEU A 1 102 ? -0.437 6.087 -15.074 1.00 90.31 102 LEU A O 1
ATOM 844 N N . THR A 1 103 ? 1.361 4.768 -15.256 1.00 90.06 103 THR A N 1
ATOM 845 C CA . THR A 1 103 ? 0.592 3.568 -15.613 1.00 90.06 103 THR A CA 1
ATOM 846 C C . THR A 1 103 ? -0.256 3.108 -14.432 1.00 90.06 103 THR A C 1
ATOM 848 O O . THR A 1 103 ? -1.435 2.799 -14.595 1.00 90.06 103 THR A O 1
ATOM 851 N N . TYR A 1 104 ? 0.318 3.120 -13.226 1.00 92.31 104 TYR A N 1
ATOM 852 C CA . TYR A 1 104 ? -0.425 2.810 -12.011 1.00 92.31 104 TYR A CA 1
ATOM 853 C C . TYR A 1 104 ? -1.610 3.767 -11.805 1.00 92.31 104 TYR A C 1
ATOM 855 O O . TYR A 1 104 ? -2.725 3.292 -11.587 1.00 92.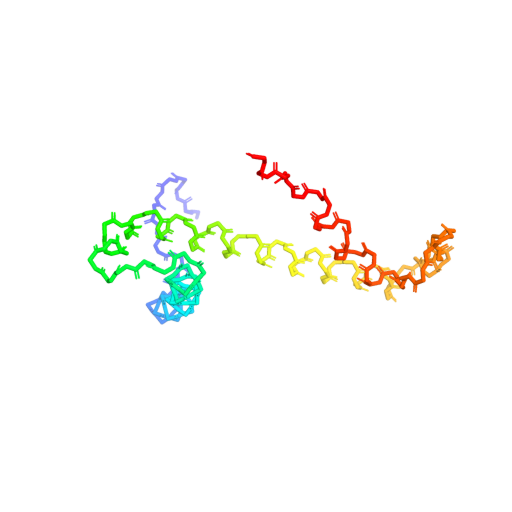31 104 TYR A O 1
ATOM 863 N N . THR A 1 105 ? -1.424 5.084 -11.943 1.00 90.62 105 THR A N 1
ATOM 864 C CA . THR A 1 105 ? -2.527 6.045 -11.770 1.00 90.62 105 THR A CA 1
ATOM 865 C C . THR A 1 105 ? -3.603 5.908 -12.848 1.00 90.62 105 THR A C 1
ATOM 867 O O . THR A 1 105 ? -4.781 6.007 -12.527 1.00 90.62 105 THR A O 1
ATOM 870 N N . GLN A 1 106 ? -3.235 5.613 -14.099 1.00 89.12 106 GLN A N 1
ATOM 871 C CA . GLN A 1 106 ? -4.192 5.342 -15.184 1.00 89.12 106 GLN A CA 1
ATOM 872 C C . GLN A 1 106 ? -4.990 4.046 -14.989 1.00 89.12 106 GLN A C 1
ATOM 874 O O . GLN A 1 106 ? -6.105 3.935 -15.494 1.00 89.12 106 GLN A O 1
ATOM 879 N N . SER A 1 107 ? -4.420 3.060 -14.289 1.00 88.62 107 SER A N 1
ATOM 880 C CA . SER A 1 107 ? -5.096 1.790 -14.001 1.00 88.62 107 SER A CA 1
ATOM 881 C C . SER A 1 107 ? -6.143 1.896 -12.893 1.00 88.62 107 SER A C 1
ATOM 883 O O . SER A 1 107 ? -6.990 1.009 -12.770 1.00 88.62 107 SER A O 1
ATOM 885 N N . GLN A 1 108 ? -6.104 2.974 -12.102 1.00 82.31 108 GLN A N 1
ATOM 886 C CA . GLN A 1 108 ? -7.115 3.206 -11.085 1.00 82.31 108 GLN A CA 1
ATOM 887 C C . GLN A 1 108 ? -8.445 3.523 -11.772 1.00 82.31 108 GLN A C 1
ATOM 889 O O . GLN A 1 108 ? -8.491 4.384 -12.656 1.00 82.31 108 GLN A O 1
ATOM 894 N N . PRO A 1 109 ? -9.541 2.840 -11.403 1.00 72.69 109 PRO A N 1
ATOM 895 C CA . PRO A 1 109 ? -10.841 3.176 -11.945 1.00 72.69 109 PRO A CA 1
ATOM 896 C C . PRO A 1 109 ? -11.140 4.636 -11.599 1.00 72.69 109 PRO A C 1
ATOM 898 O O . PRO A 1 109 ? -11.166 5.010 -10.429 1.00 72.69 109 PRO A O 1
ATOM 901 N N . TYR A 1 110 ? -11.378 5.464 -12.619 1.00 56.53 110 TYR A N 1
ATOM 902 C CA . TYR A 1 110 ? -12.009 6.760 -12.413 1.00 56.53 110 TYR A CA 1
ATOM 903 C C . TYR A 1 110 ? -13.333 6.510 -11.680 1.00 56.53 110 TYR A C 1
ATOM 905 O O . TYR A 1 110 ? -14.278 5.988 -12.275 1.00 56.53 110 TYR A O 1
ATOM 913 N N . THR A 1 111 ? -13.423 6.885 -10.405 1.00 45.00 111 THR A N 1
ATOM 914 C CA . THR A 1 111 ? -14.707 7.251 -9.804 1.00 45.00 111 THR A CA 1
ATOM 915 C C . THR A 1 111 ? -15.242 8.427 -10.614 1.00 45.00 111 THR A C 1
ATOM 917 O O . THR A 1 111 ? -14.796 9.560 -10.439 1.00 45.00 111 THR A O 1
ATOM 920 N N . LYS A 1 112 ? -16.112 8.122 -11.580 1.00 34.53 112 LYS A N 1
ATOM 921 C CA . LYS A 1 112 ? -17.097 9.076 -12.087 1.00 34.53 112 LYS A CA 1
ATOM 922 C C . LYS A 1 112 ? -18.176 9.283 -11.037 1.00 34.53 112 LYS A C 1
ATOM 924 O O . LYS A 1 112 ? -18.515 8.284 -10.363 1.00 34.53 112 LYS A O 1
#

Organism: Schistosoma japonicum (NCBI:txid6182)

Radius of gyration: 20.04 Å; chains: 1; bounding box: 40×51×50 Å

Sequence (112 aa):
MLKEGEVKPLWTSETIRQYKVQKECVREQIYNASKFYFNFSDSLMSTMEDDMKKITRATINEASGLDIARSAYEDWINNSPGEKYLRHLPGVTFNPKQLFYLTYTQSQPYTK